Protein AF-A0A8J1UH17-F1 (afdb_monomer_lite)

Sequence (149 aa):
MGSSTNATVKVPVSTSPPDSEEQLGALGFNYWKLMGDNECMVKSNIINWISCSQAGGSIMEEDKDGPIRCKVIKVISTDFPECKDVTPTEVHWHEWCGPDLQIDGTDYLQFDANSVGCNPTCTWDPCGQGQETRYVKGVDFPHGNVYVR

Secondary structure (DSSP, 8-state):
--------BSS--BSS--SSTTS---B-HHHHHHH-SSEEEEEESSS-EEEEEESS--SSSTT--EEEEEEEEE---TT-GGGTT----EEEEETTTEEEEEETTEEEEE---BSSSS-SS--B-TTSS--TT-S--S-SS--EEEEE-

pLDDT: mean 81.64, std 15.71, range [31.17, 96.94]

Organism: Owenia fusiformis (NCBI:txid6347)

Structure (mmCIF, N/CA/C/O backbone):
data_AF-A0A8J1UH17-F1
#
_entry.id   AF-A0A8J1UH17-F1
#
loop_
_atom_site.group_PDB
_atom_site.id
_atom_site.type_symbol
_atom_site.label_atom_id
_atom_site.label_alt_id
_atom_site.label_comp_id
_atom_site.label_asym_id
_atom_site.label_entity_id
_atom_site.label_seq_id
_atom_site.pdbx_PDB_ins_code
_atom_site.Cartn_x
_atom_site.Cartn_y
_atom_site.Cartn_z
_atom_site.occupancy
_atom_site.B_iso_or_equiv
_atom_site.auth_seq_id
_atom_site.auth_comp_id
_atom_site.auth_asym_id
_atom_site.auth_atom_id
_atom_site.pdbx_PDB_model_num
ATOM 1 N N . MET A 1 1 ? 24.108 21.221 -23.537 1.00 33.41 1 MET A N 1
ATOM 2 C CA . MET A 1 1 ? 24.782 20.574 -22.392 1.00 33.41 1 MET A CA 1
ATOM 3 C C . MET A 1 1 ? 24.078 21.050 -21.131 1.00 33.41 1 MET A C 1
ATOM 5 O O . MET A 1 1 ? 24.434 22.090 -20.601 1.00 33.41 1 MET A O 1
ATOM 9 N N . GLY A 1 2 ? 22.994 20.375 -20.746 1.00 31.17 2 GLY A N 1
ATOM 10 C CA . GLY A 1 2 ? 22.272 20.641 -19.501 1.00 31.17 2 GLY A CA 1
ATOM 11 C C . GLY A 1 2 ? 22.624 19.529 -18.527 1.00 31.17 2 GLY A C 1
ATOM 12 O O . GLY A 1 2 ? 22.374 18.367 -18.828 1.00 31.17 2 GLY A O 1
ATOM 13 N N . SER A 1 3 ? 23.309 19.885 -17.447 1.00 32.50 3 SER A N 1
ATOM 14 C CA . SER A 1 3 ? 23.834 18.965 -16.440 1.00 32.50 3 SER A CA 1
ATOM 15 C C . SER A 1 3 ? 22.697 18.178 -15.787 1.00 32.50 3 SER A C 1
ATOM 17 O O . SER A 1 3 ? 21.894 18.749 -15.055 1.00 32.50 3 SER A O 1
ATOM 19 N N . SER A 1 4 ? 22.650 16.873 -16.046 1.00 37.12 4 SER A N 1
ATOM 20 C CA . SER A 1 4 ? 21.808 15.904 -15.350 1.00 37.12 4 SER A CA 1
ATOM 21 C C . SER A 1 4 ? 22.262 15.801 -13.894 1.00 37.12 4 SER A C 1
ATOM 23 O O . SER A 1 4 ? 23.289 15.186 -13.594 1.00 37.12 4 SER A O 1
ATOM 25 N N . THR A 1 5 ? 21.527 16.411 -12.971 1.00 34.09 5 THR A N 1
ATOM 26 C CA . THR A 1 5 ? 21.643 16.060 -11.556 1.00 34.09 5 THR A CA 1
ATOM 27 C C . THR A 1 5 ? 21.024 14.681 -11.379 1.00 34.09 5 THR A C 1
ATOM 29 O O . THR A 1 5 ? 19.805 14.541 -11.418 1.00 34.09 5 THR A O 1
ATOM 32 N N . ASN A 1 6 ? 21.876 13.661 -11.255 1.00 35.50 6 ASN A N 1
ATOM 33 C CA . ASN A 1 6 ? 21.474 12.302 -10.903 1.00 35.50 6 ASN A CA 1
ATOM 34 C C . ASN A 1 6 ? 20.630 12.345 -9.625 1.00 35.50 6 ASN A C 1
ATOM 36 O O . ASN A 1 6 ? 21.149 12.654 -8.552 1.00 35.50 6 ASN A O 1
ATOM 40 N N . ALA A 1 7 ? 19.338 12.053 -9.756 1.00 40.72 7 ALA A N 1
ATOM 41 C CA . ALA A 1 7 ? 18.466 11.810 -8.622 1.00 40.72 7 ALA A CA 1
ATOM 42 C C . ALA A 1 7 ? 18.974 10.570 -7.873 1.00 40.72 7 ALA A C 1
ATOM 44 O O . ALA A 1 7 ? 19.186 9.512 -8.470 1.00 40.72 7 ALA A O 1
ATOM 45 N N . THR A 1 8 ? 19.197 10.697 -6.567 1.00 43.25 8 THR A N 1
ATOM 46 C CA . THR A 1 8 ? 19.532 9.556 -5.714 1.00 43.25 8 THR A CA 1
ATOM 47 C C . THR A 1 8 ? 18.244 8.785 -5.440 1.00 43.25 8 THR A C 1
ATOM 49 O O . THR A 1 8 ? 17.525 9.066 -4.476 1.00 43.25 8 THR A O 1
ATOM 52 N N . VAL A 1 9 ? 17.933 7.830 -6.316 1.00 49.44 9 VAL A N 1
ATOM 53 C CA . VAL A 1 9 ? 16.892 6.827 -6.074 1.00 49.44 9 VAL A CA 1
ATOM 54 C C . VAL A 1 9 ? 17.329 6.020 -4.846 1.00 49.44 9 VAL A C 1
ATOM 56 O O . VAL A 1 9 ? 18.423 5.451 -4.839 1.00 49.44 9 VAL A O 1
ATOM 59 N N . LYS A 1 10 ? 16.535 6.025 -3.767 1.00 53.16 10 LYS A N 1
ATOM 60 C CA . LYS A 1 10 ? 16.902 5.343 -2.506 1.00 53.16 10 LYS A CA 1
ATOM 61 C C . LYS A 1 10 ? 16.781 3.820 -2.613 1.00 53.16 10 LYS A C 1
ATOM 63 O O . LYS A 1 10 ? 17.351 3.106 -1.791 1.00 53.16 10 LYS A O 1
ATOM 68 N N . VAL A 1 11 ? 16.084 3.337 -3.638 1.00 56.16 11 VAL A N 1
ATOM 69 C CA . VAL A 1 11 ? 15.916 1.921 -3.973 1.00 56.16 11 VAL A CA 1
ATOM 70 C C . VAL A 1 11 ? 16.209 1.710 -5.465 1.00 56.16 11 VAL A C 1
ATOM 72 O O . VAL A 1 11 ? 15.696 2.460 -6.285 1.00 56.16 11 VAL A O 1
ATOM 75 N N . PRO A 1 12 ? 17.039 0.738 -5.877 1.00 57.09 12 PRO A N 1
ATOM 76 C CA . PRO A 1 12 ? 17.272 0.488 -7.298 1.00 57.09 12 PRO A CA 1
ATOM 77 C C . PRO A 1 12 ? 15.959 0.167 -8.028 1.00 57.09 12 PRO A C 1
ATOM 79 O O . PRO A 1 12 ? 15.173 -0.646 -7.543 1.00 57.09 12 PRO A O 1
ATOM 82 N N . VAL A 1 13 ? 15.735 0.764 -9.204 1.00 62.34 13 VAL A N 1
ATOM 83 C CA . VAL A 1 13 ? 14.658 0.322 -10.104 1.00 62.34 13 VAL A CA 1
ATOM 84 C C . VAL A 1 13 ? 15.002 -1.090 -10.563 1.00 62.34 13 VAL A C 1
ATOM 86 O O . VAL A 1 13 ? 16.012 -1.296 -11.243 1.00 62.34 13 VAL A O 1
ATOM 89 N N . SER A 1 14 ? 14.191 -2.068 -10.165 1.00 64.50 14 SER A N 1
ATOM 90 C CA . SER A 1 14 ? 14.405 -3.454 -10.562 1.00 64.50 14 SER A CA 1
ATOM 91 C C . SER A 1 14 ? 13.760 -3.726 -11.918 1.00 64.50 14 SER A C 1
ATOM 93 O O . SER A 1 14 ? 12.691 -3.207 -12.241 1.00 64.50 14 SER A O 1
ATOM 95 N N . THR A 1 15 ? 14.407 -4.571 -12.715 1.00 70.12 15 THR A N 1
ATOM 96 C CA . THR A 1 15 ? 13.815 -5.160 -13.932 1.00 70.12 15 THR A CA 1
ATOM 97 C C . THR A 1 15 ? 13.289 -6.575 -13.692 1.00 70.12 15 THR A C 1
ATOM 99 O O . THR A 1 15 ? 12.627 -7.135 -14.561 1.00 70.12 15 THR A O 1
ATOM 102 N N . SER A 1 16 ? 13.527 -7.119 -12.495 1.00 73.81 16 SER A N 1
ATOM 103 C CA . SER A 1 16 ? 13.017 -8.412 -12.039 1.00 73.81 16 SER A CA 1
ATOM 104 C C . SER A 1 16 ? 12.121 -8.231 -10.806 1.00 73.81 16 SER A C 1
ATOM 106 O O . SER A 1 16 ? 12.418 -7.372 -9.969 1.00 73.81 16 SER A O 1
ATOM 108 N N . PRO A 1 17 ? 11.036 -9.010 -10.655 1.00 73.81 17 PRO A N 1
ATOM 109 C CA . PRO A 1 17 ? 10.276 -9.037 -9.409 1.00 73.81 17 PRO A CA 1
ATOM 110 C C . PRO A 1 17 ? 11.193 -9.348 -8.211 1.00 73.81 17 PRO A C 1
ATOM 112 O O . PRO A 1 17 ? 12.160 -10.091 -8.388 1.00 73.81 17 PRO A O 1
ATOM 115 N N . PRO A 1 18 ? 10.916 -8.814 -7.010 1.00 80.19 18 PRO A N 1
ATOM 116 C CA . PRO A 1 18 ? 11.601 -9.246 -5.795 1.00 80.19 18 PRO A CA 1
ATOM 117 C C . PRO A 1 18 ? 11.407 -10.751 -5.560 1.00 80.19 18 PRO A C 1
ATOM 119 O O . PRO A 1 18 ? 10.300 -11.266 -5.728 1.00 80.19 18 PRO A O 1
ATOM 122 N N . ASP A 1 19 ? 12.461 -11.448 -5.133 1.00 83.62 19 ASP A N 1
ATOM 123 C CA . ASP A 1 19 ? 12.418 -12.891 -4.854 1.00 83.62 19 ASP A CA 1
ATOM 124 C C . ASP A 1 19 ? 11.815 -13.195 -3.466 1.00 83.62 19 ASP A C 1
ATOM 126 O O . ASP A 1 19 ? 11.475 -14.340 -3.157 1.00 83.62 19 ASP A O 1
ATOM 130 N N . SER A 1 20 ? 11.681 -12.174 -2.610 1.00 84.75 20 SER A N 1
ATOM 131 C CA . SER A 1 20 ? 11.066 -12.260 -1.282 1.00 84.75 20 SER A CA 1
ATOM 132 C C . SER A 1 20 ? 10.427 -10.933 -0.852 1.00 84.75 20 SER A C 1
ATOM 134 O O . SER A 1 20 ? 10.730 -9.874 -1.396 1.00 84.75 20 SER A O 1
ATOM 136 N N . GLU A 1 21 ? 9.560 -10.980 0.166 1.00 83.25 21 GLU A N 1
ATOM 137 C CA . GLU A 1 21 ? 8.903 -9.787 0.730 1.00 83.25 21 GLU A CA 1
ATOM 138 C C . GLU A 1 21 ? 9.876 -8.818 1.421 1.00 83.25 21 GLU A C 1
ATOM 140 O O . GLU A 1 21 ? 9.564 -7.637 1.568 1.00 83.25 21 GLU A O 1
ATOM 145 N N . GLU A 1 22 ? 11.044 -9.311 1.838 1.00 82.69 22 GLU A N 1
ATOM 146 C CA . GLU A 1 22 ? 12.060 -8.525 2.542 1.00 82.69 22 GLU A CA 1
ATOM 147 C C . GLU A 1 22 ? 13.055 -7.851 1.589 1.00 82.69 22 GLU A C 1
ATOM 149 O O . GLU A 1 22 ? 13.816 -6.965 1.986 1.00 82.69 22 GLU A O 1
ATOM 154 N N . GLN A 1 23 ? 13.066 -8.261 0.320 1.00 81.50 23 GLN A N 1
ATOM 155 C CA . GLN A 1 23 ? 13.922 -7.657 -0.683 1.00 81.50 23 GLN A CA 1
ATOM 156 C C . GLN A 1 23 ? 13.377 -6.278 -1.063 1.00 81.50 23 GLN A C 1
ATOM 158 O O . GLN A 1 23 ? 12.305 -6.145 -1.648 1.00 81.50 23 GLN A O 1
ATOM 163 N N . LEU A 1 24 ? 14.156 -5.244 -0.745 1.00 77.75 24 LEU A N 1
ATOM 164 C CA . LEU A 1 24 ? 13.815 -3.868 -1.082 1.00 77.75 24 LEU A CA 1
ATOM 165 C C . LEU A 1 24 ? 13.860 -3.628 -2.593 1.00 77.75 24 LEU A C 1
ATOM 167 O O . LEU A 1 24 ? 14.719 -4.153 -3.306 1.00 77.75 24 LEU A O 1
ATOM 171 N N . GLY A 1 25 ? 12.980 -2.737 -3.039 1.00 74.88 25 GLY A N 1
ATOM 172 C CA . GLY A 1 25 ? 12.837 -2.347 -4.433 1.00 74.88 25 GLY A CA 1
ATOM 173 C C . GLY A 1 25 ? 11.545 -2.874 -5.042 1.00 74.88 25 GLY A C 1
ATOM 174 O O . GLY A 1 25 ? 10.910 -3.799 -4.542 1.00 74.88 25 GLY A O 1
ATOM 175 N N . ALA A 1 26 ? 11.155 -2.248 -6.141 1.00 75.19 26 ALA A N 1
ATOM 176 C CA . ALA A 1 26 ? 10.015 -2.657 -6.936 1.00 75.19 26 ALA A CA 1
ATOM 177 C C . ALA A 1 26 ? 10.424 -2.721 -8.405 1.00 75.19 26 ALA A C 1
ATOM 179 O O . ALA A 1 26 ? 11.416 -2.117 -8.831 1.00 75.19 26 ALA A O 1
ATOM 180 N N . LEU A 1 27 ? 9.633 -3.454 -9.183 1.00 79.81 27 LEU A N 1
ATOM 181 C CA . LEU A 1 27 ? 9.647 -3.291 -10.627 1.00 79.81 27 LEU A CA 1
ATOM 182 C C . LEU A 1 27 ? 9.279 -1.849 -10.977 1.00 79.81 27 LEU A C 1
ATOM 184 O O . LEU A 1 27 ? 8.449 -1.251 -10.291 1.00 79.81 27 LEU A O 1
ATOM 188 N N . GLY A 1 28 ? 9.864 -1.309 -12.047 1.00 78.69 28 GLY A N 1
ATOM 189 C CA . GLY A 1 28 ? 9.435 -0.014 -12.584 1.00 78.69 28 GLY A CA 1
ATOM 190 C C . GLY A 1 28 ? 7.920 0.017 -12.822 1.00 78.69 28 GLY A C 1
ATOM 191 O O . GLY A 1 28 ? 7.340 -0.989 -13.242 1.00 78.69 28 GLY A O 1
ATOM 192 N N . PHE A 1 29 ? 7.277 1.149 -12.531 1.00 79.38 29 PHE A N 1
ATOM 193 C CA . PHE A 1 29 ? 5.818 1.298 -12.592 1.00 79.38 29 PHE A CA 1
ATOM 194 C C . PHE A 1 29 ? 5.243 0.961 -13.975 1.00 79.38 29 PHE A C 1
ATOM 196 O O . PHE A 1 29 ? 4.222 0.283 -14.075 1.00 79.38 29 PHE A O 1
ATOM 203 N N . ASN A 1 30 ? 5.979 1.273 -15.041 1.00 79.50 30 ASN A N 1
ATOM 204 C CA . ASN A 1 30 ? 5.693 0.863 -16.414 1.00 79.50 30 ASN A CA 1
ATOM 205 C C . ASN A 1 30 ? 5.462 -0.656 -16.607 1.00 79.50 30 ASN A C 1
ATOM 207 O O . ASN A 1 30 ? 4.804 -1.057 -17.568 1.00 79.50 30 ASN A O 1
ATOM 211 N N . TYR A 1 31 ? 5.988 -1.514 -15.724 1.00 82.75 31 TYR A N 1
ATOM 212 C CA . TYR A 1 31 ? 5.749 -2.962 -15.753 1.00 82.75 31 TYR A CA 1
ATOM 213 C C . TYR A 1 31 ? 4.490 -3.387 -14.993 1.00 82.75 31 TYR A C 1
ATOM 215 O O . TYR A 1 31 ? 3.971 -4.471 -15.250 1.00 82.75 31 TYR A O 1
ATOM 223 N N . TRP A 1 32 ? 3.973 -2.573 -14.072 1.00 85.12 32 TRP A N 1
ATOM 224 C CA . TRP A 1 32 ? 2.848 -2.954 -13.213 1.00 85.12 32 TRP A CA 1
ATOM 225 C C . TRP A 1 32 ? 1.574 -3.161 -14.032 1.00 85.12 32 TRP A C 1
ATOM 227 O O . TRP A 1 32 ? 0.882 -4.158 -13.836 1.00 85.12 32 TRP A O 1
ATOM 237 N N . LYS A 1 33 ? 1.336 -2.301 -15.032 1.00 83.00 33 LYS A N 1
ATOM 238 C CA . LYS A 1 33 ? 0.247 -2.449 -16.014 1.00 83.00 33 LYS A CA 1
ATOM 239 C C . LYS A 1 33 ? 0.308 -3.758 -16.812 1.00 83.00 33 LYS A C 1
ATOM 241 O O . LYS A 1 33 ? -0.710 -4.218 -17.307 1.00 83.00 33 LYS A O 1
ATOM 246 N N . LEU A 1 34 ? 1.494 -4.343 -16.986 1.00 82.69 34 LEU A N 1
ATOM 247 C CA . LEU A 1 34 ? 1.659 -5.595 -17.735 1.00 82.69 34 LEU A CA 1
ATOM 248 C C . LEU A 1 34 ? 1.376 -6.835 -16.879 1.00 82.69 34 LEU A C 1
ATOM 250 O O . LEU A 1 34 ? 1.207 -7.920 -17.429 1.00 82.69 34 LEU A O 1
ATOM 254 N N . MET A 1 35 ? 1.380 -6.688 -15.552 1.00 78.69 35 MET A N 1
ATOM 255 C CA . MET A 1 35 ? 1.263 -7.799 -14.605 1.00 78.69 35 MET A CA 1
ATOM 256 C C . MET A 1 35 ? -0.121 -7.920 -13.971 1.00 78.69 35 MET A C 1
ATOM 258 O O . MET A 1 35 ? -0.442 -8.991 -13.463 1.00 78.69 35 MET A O 1
ATOM 262 N N . GLY A 1 36 ? -0.912 -6.848 -13.966 1.00 71.38 36 GLY A N 1
ATOM 263 C CA . GLY A 1 36 ? -2.233 -6.846 -13.354 1.00 71.38 36 GLY A CA 1
ATOM 264 C C . GLY A 1 36 ? -3.250 -6.076 -14.176 1.00 71.38 36 GLY A C 1
ATOM 265 O O . GLY A 1 36 ? -2.917 -5.076 -14.814 1.00 71.38 36 GLY A O 1
ATOM 266 N N . ASP A 1 37 ? -4.491 -6.545 -14.132 1.00 70.50 37 ASP A N 1
ATOM 267 C CA . ASP A 1 37 ? -5.565 -5.992 -14.938 1.00 70.50 37 ASP A CA 1
ATOM 268 C C . ASP A 1 37 ? -6.284 -4.851 -14.214 1.00 70.50 37 ASP A C 1
ATOM 270 O O . ASP A 1 37 ? -6.604 -3.871 -14.880 1.00 70.50 37 ASP A O 1
ATOM 274 N N . ASN A 1 38 ? -6.542 -4.932 -12.892 1.00 83.00 38 ASN A N 1
ATOM 275 C CA . ASN A 1 38 ? -7.332 -3.911 -12.168 1.00 83.00 38 ASN A CA 1
ATOM 276 C C . ASN A 1 38 ? -7.247 -3.923 -10.625 1.00 83.00 38 ASN A C 1
ATOM 278 O O . ASN A 1 38 ? -7.869 -3.061 -9.994 1.00 83.00 38 ASN A O 1
ATOM 282 N N . GLU A 1 39 ? -6.567 -4.882 -9.995 1.00 90.25 39 GLU A N 1
ATOM 283 C CA . GLU A 1 39 ? -6.601 -5.083 -8.542 1.00 90.25 39 GLU A CA 1
ATOM 284 C C . GLU A 1 39 ? -5.198 -5.043 -7.930 1.00 90.25 39 GLU A C 1
ATOM 286 O O . GLU A 1 39 ? -4.239 -5.592 -8.469 1.00 90.25 39 GLU A O 1
ATOM 291 N N . CYS A 1 40 ? -5.062 -4.430 -6.756 1.00 91.94 40 CYS A N 1
ATOM 292 C CA . CYS A 1 40 ? -3.871 -4.605 -5.935 1.00 91.94 40 CYS A CA 1
ATOM 293 C C . CYS A 1 40 ? -4.201 -4.988 -4.501 1.00 91.94 40 CYS A C 1
ATOM 295 O O . CYS A 1 40 ? -5.306 -4.785 -3.992 1.00 91.94 40 CYS A O 1
ATOM 297 N N . MET A 1 41 ? -3.196 -5.536 -3.833 1.00 94.00 41 MET A N 1
ATOM 298 C CA . MET A 1 41 ? -3.171 -5.697 -2.395 1.00 94.00 41 MET A CA 1
ATOM 299 C C . MET A 1 41 ? -1.903 -5.057 -1.851 1.00 94.00 41 MET A C 1
ATOM 301 O O . MET A 1 41 ? -0.802 -5.370 -2.299 1.00 94.00 41 MET A O 1
ATOM 305 N N . VAL A 1 42 ? -2.063 -4.206 -0.846 1.00 92.94 42 VAL A N 1
ATOM 306 C CA . VAL A 1 42 ? -0.951 -3.718 -0.040 1.00 92.94 42 VAL A CA 1
ATOM 307 C C . VAL A 1 42 ? -0.884 -4.563 1.219 1.00 92.94 42 VAL A C 1
ATOM 309 O O . VAL A 1 42 ? -1.853 -4.661 1.978 1.00 92.94 42 VAL A O 1
ATOM 312 N N . LYS A 1 43 ? 0.278 -5.164 1.442 1.00 93.50 43 LYS A N 1
ATOM 313 C CA . LYS A 1 43 ? 0.624 -5.887 2.660 1.00 93.50 43 LYS A CA 1
ATOM 314 C C . LYS A 1 43 ? 1.699 -5.096 3.390 1.00 93.50 43 LYS A C 1
ATOM 316 O O . LYS A 1 43 ? 2.642 -4.638 2.763 1.00 93.50 43 LYS A O 1
ATOM 321 N N . SER A 1 44 ? 1.587 -4.947 4.702 1.00 91.25 44 SER A N 1
ATOM 322 C CA . SER A 1 44 ? 2.626 -4.313 5.519 1.00 91.25 44 SER A CA 1
ATOM 323 C C . SER A 1 44 ? 2.618 -4.876 6.935 1.00 91.25 44 SER A C 1
ATOM 325 O O . SER A 1 44 ? 1.602 -5.390 7.405 1.00 91.25 44 SER A O 1
ATOM 327 N N . ASN A 1 45 ? 3.751 -4.806 7.624 1.00 91.69 45 ASN A N 1
ATOM 328 C CA . ASN A 1 45 ? 3.846 -5.126 9.047 1.00 91.69 45 ASN A CA 1
ATOM 329 C C . ASN A 1 45 ? 3.663 -3.899 9.963 1.00 91.69 45 ASN A C 1
ATOM 331 O O . ASN A 1 45 ? 3.639 -4.074 11.177 1.00 91.69 45 ASN A O 1
ATOM 335 N N . ILE A 1 46 ? 3.478 -2.694 9.407 1.00 90.31 46 ILE A N 1
ATOM 336 C CA . ILE A 1 46 ? 3.310 -1.445 10.175 1.00 90.31 46 ILE A CA 1
ATOM 337 C C . ILE A 1 46 ? 1.983 -0.710 9.928 1.00 90.31 46 ILE A C 1
ATOM 339 O O . ILE A 1 46 ? 1.620 0.161 10.723 1.00 90.31 46 ILE A O 1
ATOM 343 N N . ILE A 1 47 ? 1.241 -1.079 8.876 1.00 91.12 47 ILE A N 1
ATOM 344 C CA . ILE A 1 47 ? -0.100 -0.557 8.566 1.00 91.12 47 ILE A CA 1
ATOM 345 C C . ILE A 1 47 ? -1.071 -1.665 8.145 1.00 91.12 47 ILE A C 1
ATOM 347 O O . ILE A 1 47 ? -0.657 -2.766 7.772 1.00 91.12 47 ILE A O 1
ATOM 351 N N . ASN A 1 48 ? -2.372 -1.366 8.191 1.00 94.56 48 ASN A N 1
ATOM 352 C CA . ASN A 1 48 ? -3.433 -2.279 7.764 1.00 94.56 48 ASN A CA 1
ATOM 353 C C . ASN A 1 48 ? -3.220 -2.774 6.331 1.00 94.56 48 ASN A C 1
ATOM 355 O O . ASN A 1 48 ? -2.829 -2.020 5.439 1.00 94.56 48 ASN A O 1
ATOM 359 N N . TRP A 1 49 ? -3.535 -4.046 6.104 1.00 95.75 49 TRP A N 1
ATOM 360 C CA . TRP A 1 49 ? -3.542 -4.589 4.754 1.00 95.75 49 TRP A CA 1
ATOM 361 C C . TRP A 1 49 ? -4.809 -4.135 4.055 1.00 95.75 49 TRP A C 1
ATOM 363 O O . TRP A 1 49 ? -5.909 -4.267 4.607 1.00 95.75 49 TRP A O 1
ATOM 373 N N . ILE A 1 50 ? -4.658 -3.677 2.820 1.00 96.00 50 ILE A N 1
ATOM 374 C CA . ILE A 1 50 ? -5.767 -3.220 1.992 1.00 96.00 50 ILE A CA 1
ATOM 375 C C . ILE A 1 50 ? -5.770 -3.960 0.663 1.00 96.00 50 ILE A C 1
ATOM 377 O O . ILE A 1 50 ? -4.723 -4.317 0.130 1.00 96.00 50 ILE A O 1
ATOM 381 N N . SER A 1 51 ? -6.962 -4.197 0.132 1.00 95.81 51 SER A N 1
ATOM 382 C CA . SER A 1 51 ? -7.161 -4.646 -1.243 1.00 95.81 51 SER A CA 1
ATOM 383 C C . SER A 1 51 ? -7.937 -3.570 -1.977 1.00 95.81 51 SER A C 1
ATOM 385 O O . SER A 1 51 ? -8.980 -3.143 -1.482 1.00 95.81 51 SER A O 1
ATOM 387 N N . CYS A 1 52 ? -7.416 -3.135 -3.119 1.00 95.56 52 CYS A N 1
ATOM 388 C CA . CYS A 1 52 ? -7.953 -2.041 -3.906 1.00 95.56 52 CYS A CA 1
ATOM 389 C C . CYS A 1 52 ? -8.254 -2.478 -5.338 1.00 95.56 52 CYS A C 1
ATOM 391 O O . CYS A 1 52 ? -7.564 -3.323 -5.900 1.00 95.56 52 CYS A O 1
ATOM 393 N N . SER A 1 53 ? -9.274 -1.868 -5.929 1.00 94.81 53 SER A N 1
ATOM 394 C CA . SER A 1 53 ? -9.644 -2.014 -7.336 1.00 94.81 53 SER A CA 1
ATOM 395 C C . SER A 1 53 ? -9.814 -0.644 -7.982 1.00 94.81 53 SER A C 1
ATOM 397 O O . SER A 1 53 ? -10.269 0.293 -7.316 1.00 94.81 53 SER A O 1
ATOM 399 N N . GLN A 1 54 ? -9.522 -0.538 -9.275 1.00 92.81 54 GLN A N 1
ATOM 400 C CA . GLN A 1 54 ? -9.732 0.694 -10.039 1.00 92.81 54 GLN A CA 1
ATOM 401 C C . GLN A 1 54 ? 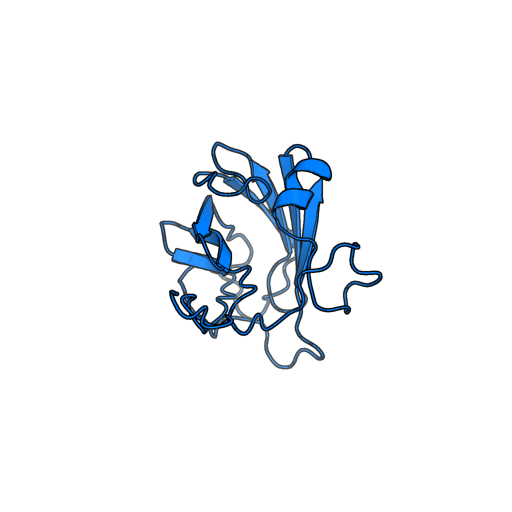-11.209 1.134 -10.027 1.00 92.81 54 GLN A C 1
ATOM 403 O O . GLN A 1 54 ? -12.124 0.316 -10.155 1.00 92.81 54 GLN A O 1
ATOM 408 N N . ALA A 1 55 ? -11.453 2.440 -9.896 1.00 92.69 55 ALA A N 1
ATOM 409 C CA . ALA A 1 55 ? -12.787 3.043 -10.017 1.00 92.69 55 ALA A CA 1
ATOM 410 C C . ALA A 1 55 ? -12.786 4.352 -10.830 1.00 92.69 55 ALA A C 1
ATOM 412 O O . ALA A 1 55 ? -13.777 5.079 -10.830 1.00 92.69 55 ALA A O 1
ATOM 413 N N . GLY A 1 56 ? -11.685 4.633 -11.527 1.00 92.56 56 GLY A N 1
ATOM 414 C CA . GLY A 1 56 ? -11.434 5.842 -12.310 1.00 92.56 56 GLY A CA 1
ATOM 415 C C . GLY A 1 56 ? -9.935 6.127 -12.374 1.00 92.56 56 GLY A C 1
ATOM 416 O O . GLY A 1 56 ? -9.405 6.310 -13.466 1.00 92.56 56 GLY A O 1
ATOM 417 N N . GLY A 1 57 ? -9.263 6.032 -11.224 1.00 93.88 57 GLY A N 1
ATOM 418 C CA . GLY A 1 57 ? -7.805 6.027 -11.110 1.00 93.88 57 GLY A CA 1
ATOM 419 C C . GLY A 1 57 ? -7.200 4.619 -11.151 1.00 93.88 57 GLY A C 1
ATOM 420 O O . GLY A 1 57 ? -7.919 3.613 -11.074 1.00 93.88 57 GLY A O 1
ATOM 421 N N . SER A 1 58 ? -5.873 4.546 -11.274 1.00 91.12 58 SER A N 1
ATOM 422 C CA . SER A 1 58 ? -5.094 3.303 -11.257 1.00 91.12 58 SER A CA 1
ATOM 423 C C . SER A 1 58 ? -3.731 3.458 -10.589 1.00 91.12 58 SER A C 1
ATOM 425 O O . SER A 1 58 ? -2.990 4.382 -10.884 1.00 91.12 58 SER A O 1
ATOM 427 N N . ILE A 1 59 ? -3.371 2.479 -9.757 1.00 88.88 59 ILE A N 1
ATOM 428 C CA . ILE A 1 59 ? -2.043 2.352 -9.128 1.00 88.88 59 ILE A CA 1
ATOM 429 C C . ILE A 1 59 ? -1.029 1.696 -10.083 1.00 88.88 59 ILE A C 1
ATOM 431 O O . ILE A 1 59 ? 0.173 1.728 -9.844 1.00 88.88 59 ILE A O 1
ATOM 435 N N . MET A 1 60 ? -1.496 1.080 -11.171 1.00 87.38 60 MET A N 1
ATOM 436 C CA . MET A 1 60 ? -0.652 0.359 -12.132 1.00 87.38 60 MET A CA 1
ATOM 437 C C . MET A 1 60 ? -0.361 1.166 -13.394 1.00 87.38 60 MET A C 1
ATOM 439 O O . MET A 1 60 ? 0.530 0.797 -14.155 1.00 87.38 60 MET A O 1
ATOM 443 N N . GLU A 1 61 ? -1.145 2.211 -13.660 1.00 88.25 61 GLU A N 1
ATOM 444 C CA . GLU A 1 61 ? -1.000 3.052 -14.844 1.00 88.25 61 GLU A CA 1
ATOM 445 C C . GLU A 1 61 ? -0.513 4.433 -14.420 1.00 88.25 61 GLU A C 1
ATOM 447 O O . GLU A 1 61 ? -1.265 5.167 -13.784 1.00 88.25 61 GLU A O 1
ATOM 452 N N . GLU A 1 62 ? 0.727 4.762 -14.791 1.00 85.94 62 GLU A N 1
ATOM 453 C CA . GLU A 1 62 ? 1.303 6.098 -14.607 1.00 85.94 62 GLU A CA 1
ATOM 454 C C . GLU A 1 62 ? 0.356 7.183 -15.156 1.00 85.94 62 GLU A C 1
ATOM 456 O O . GLU A 1 62 ? -0.314 6.978 -16.174 1.00 85.94 62 GLU A O 1
ATOM 461 N N . ASP A 1 63 ? 0.288 8.317 -14.455 1.00 86.56 63 ASP A N 1
ATOM 462 C CA . ASP A 1 63 ? -0.559 9.482 -14.758 1.00 86.56 63 ASP A CA 1
ATOM 463 C C . ASP A 1 63 ? -2.080 9.217 -14.778 1.00 86.56 63 ASP A C 1
ATOM 465 O O . ASP A 1 63 ? -2.858 10.029 -15.291 1.00 86.56 63 ASP A O 1
ATOM 469 N N . LYS A 1 64 ? -2.545 8.090 -14.219 1.00 91.69 64 LYS A N 1
ATOM 470 C CA . LYS A 1 64 ? -3.978 7.769 -14.110 1.00 91.69 64 LYS A CA 1
ATOM 471 C C . LYS A 1 64 ? -4.511 8.045 -12.707 1.00 91.69 64 LYS A C 1
ATOM 473 O O . LYS A 1 64 ? -4.895 7.132 -11.972 1.00 91.69 64 LYS A O 1
ATOM 478 N N . ASP A 1 65 ? -4.567 9.326 -12.374 1.00 94.25 65 ASP A N 1
ATOM 479 C CA . ASP A 1 65 ? -5.154 9.826 -11.132 1.00 94.25 65 ASP A CA 1
ATOM 480 C C . ASP A 1 65 ? -6.648 9.520 -11.022 1.00 94.25 65 ASP A C 1
ATOM 482 O O . ASP A 1 65 ? -7.377 9.420 -12.017 1.00 94.25 65 ASP A O 1
ATOM 486 N N . GLY A 1 66 ? -7.125 9.447 -9.783 1.00 96.00 66 GLY A N 1
ATOM 487 C CA . GLY A 1 66 ? -8.545 9.506 -9.475 1.00 96.00 66 GLY A CA 1
ATOM 488 C C . GLY A 1 66 ? -9.025 8.380 -8.567 1.00 96.00 66 GLY A C 1
ATOM 489 O O . GLY A 1 66 ? -8.247 7.780 -7.826 1.00 96.00 66 GLY A O 1
ATOM 490 N N . PRO A 1 67 ? -10.334 8.084 -8.585 1.00 96.88 67 PRO A N 1
ATOM 491 C CA . PRO A 1 67 ? -10.939 7.261 -7.553 1.00 96.88 67 PRO A CA 1
ATOM 492 C C . PRO A 1 67 ? -10.547 5.786 -7.665 1.00 96.88 67 PRO A C 1
ATOM 494 O O . PRO A 1 67 ? -10.526 5.195 -8.751 1.00 96.88 67 PRO A O 1
ATOM 497 N N . ILE A 1 68 ? -10.341 5.168 -6.507 1.00 96.44 68 ILE A N 1
ATOM 498 C CA . ILE A 1 68 ? -10.158 3.730 -6.310 1.00 96.44 68 ILE A CA 1
ATOM 499 C C . ILE A 1 68 ? -11.145 3.235 -5.249 1.00 96.44 68 ILE A C 1
ATOM 501 O O . ILE A 1 68 ? -11.754 4.006 -4.511 1.00 96.44 68 ILE A O 1
ATOM 505 N N . ARG A 1 69 ? -11.345 1.921 -5.180 1.00 96.69 69 ARG A N 1
ATOM 506 C CA . ARG A 1 69 ? -12.165 1.290 -4.139 1.00 96.69 69 ARG A CA 1
ATOM 507 C C . ARG A 1 69 ? -11.309 0.335 -3.354 1.00 96.69 69 ARG A C 1
ATOM 509 O O . ARG A 1 69 ? -10.836 -0.641 -3.928 1.00 96.69 69 ARG A O 1
ATOM 516 N N . CYS A 1 70 ? -11.168 0.587 -2.064 1.00 96.81 70 CYS A N 1
ATOM 517 C CA . CYS A 1 70 ? -10.360 -0.230 -1.182 1.00 96.81 70 CYS A CA 1
ATOM 518 C C . CYS A 1 70 ? -11.199 -0.845 -0.059 1.00 96.81 70 CYS A C 1
ATOM 520 O O . CYS A 1 70 ? -12.281 -0.371 0.281 1.00 96.81 70 CYS A O 1
ATOM 522 N N . LYS A 1 71 ? -10.690 -1.935 0.513 1.00 96.81 71 LYS A N 1
ATOM 523 C CA . LYS A 1 71 ? -11.203 -2.558 1.737 1.00 96.81 71 LYS A CA 1
ATOM 524 C C . LYS A 1 71 ? -10.037 -2.976 2.621 1.00 96.81 71 LYS A C 1
ATOM 526 O O . LYS A 1 71 ? -9.041 -3.492 2.108 1.00 96.81 71 LYS A O 1
ATOM 531 N N . VAL A 1 72 ? -10.180 -2.821 3.935 1.00 96.94 72 VAL A N 1
ATOM 532 C CA . VAL A 1 72 ? -9.258 -3.444 4.890 1.00 96.94 72 VAL A CA 1
ATOM 533 C C . VAL A 1 72 ? -9.484 -4.952 4.862 1.00 96.94 72 VAL A C 1
ATOM 535 O O . VAL A 1 72 ? -10.607 -5.432 5.010 1.00 96.94 72 VAL A O 1
ATOM 538 N N . ILE A 1 73 ? -8.412 -5.711 4.653 1.00 96.88 73 ILE A N 1
ATOM 539 C CA . ILE A 1 73 ? -8.442 -7.183 4.655 1.00 96.88 73 ILE A CA 1
ATOM 540 C C . ILE A 1 73 ? -7.745 -7.776 5.882 1.00 96.88 73 ILE A C 1
ATOM 542 O O . ILE A 1 73 ? -7.962 -8.943 6.205 1.00 96.88 73 ILE A O 1
ATOM 546 N N . LYS A 1 74 ? -6.920 -6.983 6.578 1.00 96.81 74 LYS A N 1
ATOM 547 C CA . LYS A 1 74 ? -6.312 -7.347 7.860 1.00 96.81 74 LYS A CA 1
ATOM 548 C C . LYS A 1 74 ? -5.928 -6.097 8.647 1.00 96.81 74 LYS A C 1
ATOM 550 O O . LYS A 1 74 ? -5.231 -5.230 8.125 1.00 96.81 74 LYS A O 1
ATOM 555 N N . VAL A 1 75 ? -6.330 -6.048 9.915 1.00 95.06 75 VAL A N 1
ATOM 556 C CA . VAL A 1 75 ? -5.944 -4.978 10.842 1.00 95.06 75 VAL A CA 1
ATOM 557 C C . VAL A 1 75 ? -4.566 -5.286 11.427 1.00 95.06 75 VAL A C 1
ATOM 559 O O . VAL A 1 75 ? -4.354 -6.363 11.985 1.00 95.06 75 VAL A O 1
ATOM 562 N N . ILE A 1 76 ? -3.639 -4.344 11.277 1.00 94.62 76 ILE A N 1
ATOM 563 C CA . ILE A 1 76 ? -2.271 -4.384 11.819 1.00 94.62 76 ILE A CA 1
ATOM 564 C C . ILE A 1 76 ? -2.080 -3.253 12.828 1.00 94.62 76 ILE A C 1
ATOM 566 O O . ILE A 1 76 ? -1.478 -3.457 13.876 1.00 94.62 76 ILE A O 1
ATOM 570 N N . SER A 1 77 ? -2.649 -2.083 12.537 1.00 91.06 77 SER A N 1
ATOM 571 C CA . SER A 1 77 ? -2.551 -0.855 13.327 1.00 91.06 77 SER A CA 1
ATOM 572 C C . SER A 1 77 ? -3.429 -0.890 14.584 1.00 91.06 77 SER A C 1
ATOM 574 O O . SER A 1 77 ? -4.286 -0.034 14.775 1.00 91.06 77 SER A O 1
ATOM 576 N N . THR A 1 78 ? -3.241 -1.891 15.449 1.00 90.56 78 THR A N 1
ATOM 577 C CA . THR A 1 78 ? -4.063 -2.096 16.657 1.00 90.56 78 THR A CA 1
ATOM 578 C C . THR A 1 78 ? -3.953 -0.967 17.678 1.00 90.56 78 THR A C 1
ATOM 580 O O . THR A 1 78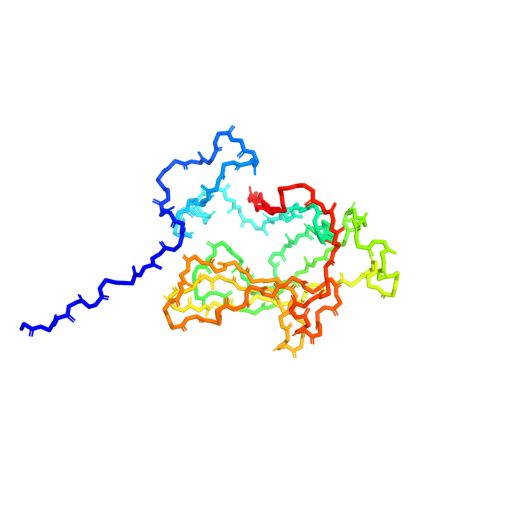 ? -4.868 -0.791 18.478 1.00 90.56 78 THR A O 1
ATOM 583 N N . ASP A 1 79 ? -2.872 -0.189 17.620 1.00 91.12 79 ASP A N 1
ATOM 584 C CA . ASP A 1 79 ? -2.657 0.995 18.459 1.00 91.12 79 ASP A CA 1
ATOM 585 C C . ASP A 1 79 ? -3.554 2.184 18.053 1.00 91.12 79 ASP A C 1
ATOM 587 O O . ASP A 1 79 ? -3.682 3.139 18.815 1.00 91.12 79 ASP A O 1
ATOM 591 N N . PHE A 1 80 ? -4.202 2.109 16.880 1.00 91.00 80 PHE A N 1
ATOM 592 C CA . PHE A 1 80 ? -5.085 3.135 16.304 1.00 91.00 80 PHE A CA 1
ATOM 593 C C . PHE A 1 80 ? -6.456 2.524 15.935 1.00 91.00 80 PHE A C 1
ATOM 595 O O . PHE A 1 80 ? -6.797 2.392 14.753 1.00 91.00 80 PHE A O 1
ATOM 602 N N . PRO A 1 81 ? -7.250 2.063 16.922 1.00 90.94 81 PRO A N 1
ATOM 603 C CA . PRO A 1 81 ? -8.482 1.302 16.687 1.00 90.94 81 PRO A CA 1
ATOM 604 C C . PRO A 1 81 ? -9.558 2.069 15.907 1.00 90.94 81 PRO A C 1
ATOM 606 O O . PRO A 1 81 ? -10.389 1.451 15.239 1.00 90.94 81 PRO A O 1
ATOM 609 N N . GLU A 1 82 ? -9.548 3.398 15.966 1.00 92.94 82 GLU A N 1
ATOM 610 C CA . GLU A 1 82 ? -10.425 4.282 15.200 1.00 92.94 82 GLU A CA 1
ATOM 611 C C . GLU A 1 82 ? -10.181 4.209 13.683 1.00 92.94 82 GLU A C 1
ATOM 613 O O . GLU A 1 82 ? -11.055 4.585 12.906 1.00 92.94 82 GLU A O 1
ATOM 618 N N . CYS A 1 83 ? -9.048 3.643 13.258 1.00 91.25 83 CYS A N 1
ATOM 619 C CA . CYS A 1 83 ? -8.631 3.566 11.857 1.00 91.25 83 CYS A CA 1
ATOM 620 C C . CYS A 1 83 ? -8.757 2.159 11.259 1.00 91.25 83 CYS A C 1
ATOM 622 O O . CYS A 1 83 ? -8.332 1.899 10.137 1.00 91.25 83 CYS A O 1
ATOM 624 N N . LYS A 1 84 ? -9.354 1.218 12.000 1.00 93.81 84 LYS A N 1
ATOM 625 C CA . LYS A 1 84 ? -9.441 -0.200 11.611 1.00 93.81 84 LYS A CA 1
ATOM 626 C C . LYS A 1 84 ? -10.213 -0.461 10.308 1.00 93.81 84 LYS A C 1
ATOM 628 O O . LYS A 1 84 ? -9.955 -1.472 9.667 1.00 93.81 84 LYS A O 1
ATOM 633 N N . ASP A 1 85 ? -11.142 0.427 9.951 1.00 94.44 85 ASP A N 1
ATOM 634 C CA . ASP A 1 85 ? -12.009 0.315 8.768 1.00 94.44 85 ASP A CA 1
ATOM 635 C C . ASP A 1 85 ? -11.729 1.428 7.740 1.00 94.44 85 ASP A C 1
ATOM 637 O O . ASP A 1 85 ? -12.450 1.559 6.752 1.00 94.44 85 ASP A O 1
ATOM 641 N N . VAL A 1 86 ? -10.698 2.247 7.976 1.00 95.06 86 VAL A N 1
ATOM 642 C CA . VAL A 1 86 ? -10.326 3.356 7.094 1.00 95.06 86 VAL A CA 1
ATOM 643 C C . VAL A 1 86 ? -9.536 2.822 5.903 1.00 95.06 86 VAL A C 1
ATOM 645 O O . VAL A 1 86 ? -8.674 1.954 6.042 1.00 95.06 86 VAL A O 1
ATOM 648 N N . THR A 1 87 ? -9.845 3.335 4.714 1.00 95.94 87 THR A N 1
ATOM 649 C CA . THR A 1 87 ? -9.191 2.947 3.464 1.00 95.94 87 THR A CA 1
ATOM 650 C C . THR A 1 87 ? -9.040 4.142 2.537 1.00 95.94 87 THR A C 1
ATOM 652 O O . THR A 1 87 ? -9.942 4.982 2.528 1.00 95.94 87 THR A O 1
ATOM 655 N N . PRO A 1 88 ? -7.992 4.181 1.697 1.00 95.69 88 PRO A N 1
ATOM 656 C CA . PRO A 1 88 ? -7.865 5.218 0.688 1.00 95.69 88 PRO A CA 1
ATOM 657 C C . PRO A 1 88 ? -8.986 5.137 -0.350 1.00 95.69 88 PRO A C 1
ATOM 659 O O . PRO A 1 88 ? -9.522 4.062 -0.643 1.00 95.69 88 PRO A O 1
ATOM 662 N N . THR A 1 89 ? -9.328 6.293 -0.904 1.00 96.94 89 THR A N 1
ATOM 663 C CA . THR A 1 89 ? -10.395 6.479 -1.895 1.00 96.94 89 THR A CA 1
ATOM 664 C C . THR A 1 89 ? -9.863 6.946 -3.240 1.00 96.94 89 THR A C 1
ATOM 666 O O . THR A 1 89 ? -10.591 6.915 -4.232 1.00 96.94 89 THR A O 1
ATOM 669 N N . GLU A 1 90 ? -8.598 7.354 -3.292 1.00 96.00 90 GLU A N 1
ATOM 670 C CA . GLU A 1 90 ? -7.988 8.007 -4.445 1.00 96.00 90 GLU A CA 1
ATOM 671 C C . GLU A 1 90 ? -6.557 7.507 -4.632 1.00 96.00 90 GLU A C 1
ATOM 673 O O . GLU A 1 90 ? -5.899 7.106 -3.669 1.00 96.00 90 GLU A O 1
ATOM 678 N N . VAL A 1 91 ? -6.093 7.533 -5.875 1.00 94.25 91 VAL A N 1
ATOM 679 C CA . VAL A 1 91 ? -4.677 7.433 -6.224 1.00 94.25 91 VAL A CA 1
ATOM 680 C C . VAL A 1 91 ? -4.257 8.719 -6.916 1.00 94.25 91 VAL A C 1
ATOM 682 O O . VAL A 1 91 ? -5.014 9.244 -7.743 1.00 94.25 91 VAL A O 1
ATOM 685 N N . HIS A 1 92 ? -3.062 9.196 -6.599 1.00 92.06 92 HIS A N 1
ATOM 686 C CA . HIS A 1 92 ? -2.438 10.318 -7.276 1.00 92.06 92 HIS A CA 1
ATOM 687 C C . HIS A 1 92 ? -1.015 9.940 -7.710 1.00 92.06 92 HIS A C 1
ATOM 689 O O . HIS A 1 92 ? -0.350 9.119 -7.081 1.00 92.06 92 HIS A O 1
ATOM 695 N N . TRP A 1 93 ? -0.591 10.442 -8.868 1.00 88.75 93 TRP A N 1
ATOM 696 C CA . TRP A 1 93 ? 0.708 10.161 -9.462 1.00 88.75 93 TRP A CA 1
ATOM 697 C C . TRP A 1 93 ? 1.603 11.385 -9.438 1.00 88.75 93 TRP A C 1
ATOM 699 O O . TRP A 1 93 ? 1.260 12.468 -9.913 1.00 88.75 93 TRP A O 1
ATOM 709 N N . HIS A 1 94 ? 2.824 11.163 -8.967 1.00 83.31 94 HIS A N 1
ATOM 710 C CA . HIS A 1 94 ? 3.884 12.149 -9.013 1.00 83.31 94 HIS A CA 1
ATOM 711 C C . HIS A 1 94 ? 4.928 11.749 -10.056 1.00 83.31 94 HIS A C 1
ATOM 713 O O . HIS A 1 94 ? 5.538 10.682 -9.950 1.00 83.31 94 HIS A O 1
ATOM 719 N N . GLU A 1 95 ? 5.198 12.662 -10.996 1.00 74.56 95 GLU A N 1
ATOM 720 C CA . GLU A 1 95 ? 6.095 12.509 -12.161 1.00 74.56 95 GLU A CA 1
ATOM 721 C C . GLU A 1 95 ? 7.486 11.911 -11.826 1.00 74.56 95 GLU A C 1
ATOM 723 O O . GLU A 1 95 ? 8.129 11.311 -12.683 1.00 74.56 95 GLU A O 1
ATOM 728 N N . TRP A 1 96 ? 7.956 12.018 -10.575 1.00 72.56 96 TRP A N 1
ATOM 729 C CA . TRP A 1 96 ? 9.301 11.586 -10.154 1.00 72.56 96 TRP A CA 1
ATOM 730 C C . TRP A 1 96 ? 9.342 10.636 -8.953 1.00 72.56 96 TRP A C 1
ATOM 732 O O . TRP A 1 96 ? 10.439 10.240 -8.538 1.00 72.56 96 TRP A O 1
ATOM 742 N N . CYS A 1 97 ? 8.186 10.300 -8.378 1.00 75.75 97 CYS A N 1
ATOM 743 C CA . CYS A 1 97 ? 8.099 9.645 -7.067 1.00 75.75 97 CYS A CA 1
ATOM 744 C C . CYS A 1 97 ? 7.371 8.306 -7.132 1.00 75.75 97 CYS A C 1
ATOM 746 O O . CYS A 1 97 ? 7.812 7.357 -6.484 1.00 75.75 97 CYS A O 1
ATOM 748 N N . GLY A 1 98 ? 6.348 8.217 -7.985 1.00 82.56 98 GLY A N 1
ATOM 749 C CA . GLY A 1 98 ? 5.423 7.095 -8.037 1.00 82.56 98 GLY A CA 1
ATOM 750 C C . GLY A 1 98 ? 4.024 7.488 -7.570 1.00 82.56 98 GLY A C 1
ATOM 751 O O . GLY A 1 98 ? 3.741 8.683 -7.432 1.00 82.56 98 GLY A O 1
ATOM 752 N N . PRO A 1 99 ? 3.147 6.494 -7.363 1.00 87.75 99 PRO A N 1
ATOM 753 C CA . PRO A 1 99 ? 1.802 6.734 -6.889 1.00 87.75 99 PRO A CA 1
ATOM 754 C C . PRO A 1 99 ? 1.756 6.882 -5.367 1.00 87.75 99 PRO A C 1
ATOM 756 O O . PRO A 1 99 ? 2.542 6.279 -4.630 1.00 87.75 99 PRO A O 1
ATOM 759 N N . ASP A 1 100 ? 0.748 7.585 -4.886 1.00 89.25 100 ASP A N 1
ATOM 760 C CA . ASP A 1 100 ? 0.316 7.572 -3.500 1.00 89.25 100 ASP A CA 1
ATOM 761 C C . ASP A 1 100 ? -1.196 7.327 -3.413 1.00 89.25 100 ASP A C 1
ATOM 763 O O . ASP A 1 100 ? -1.952 7.493 -4.371 1.00 89.25 100 ASP A O 1
ATOM 767 N N . LEU A 1 101 ? -1.633 6.818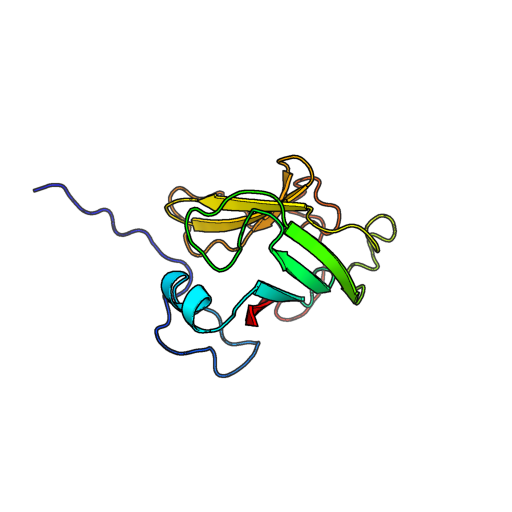 -2.266 1.00 92.81 101 LEU A N 1
ATOM 768 C CA . LEU A 1 101 ? -3.029 6.548 -1.962 1.00 92.81 101 LEU A CA 1
ATOM 769 C C . LEU A 1 101 ? -3.511 7.585 -0.966 1.00 92.81 101 LEU A C 1
ATOM 771 O O . LEU A 1 101 ? -2.882 7.760 0.080 1.00 92.81 101 LEU A O 1
ATOM 775 N N . GLN A 1 102 ? -4.652 8.201 -1.253 1.00 93.56 102 GLN A N 1
ATOM 776 C CA . GLN A 1 102 ? -5.155 9.342 -0.496 1.00 93.56 102 GLN A CA 1
ATOM 777 C C . GLN A 1 102 ? -6.605 9.159 -0.030 1.00 93.56 102 GLN A C 1
ATOM 779 O O . GLN A 1 102 ? -7.366 8.345 -0.570 1.00 93.56 102 GLN A O 1
ATOM 784 N N . ILE A 1 103 ? -6.973 9.942 0.985 1.00 94.31 103 ILE A N 1
ATOM 785 C CA . ILE A 1 103 ? -8.345 10.217 1.423 1.00 94.31 103 ILE A CA 1
ATOM 786 C C . ILE A 1 103 ? -8.539 11.732 1.393 1.00 94.31 103 ILE A C 1
ATOM 788 O O . ILE A 1 103 ? -7.850 12.445 2.120 1.00 94.31 103 ILE A O 1
ATOM 792 N N . ASP A 1 104 ? -9.462 12.224 0.568 1.00 90.62 104 ASP A N 1
ATOM 793 C CA . ASP A 1 104 ? -9.794 13.649 0.453 1.00 90.62 104 ASP A CA 1
ATOM 794 C C . ASP A 1 104 ? -8.542 14.536 0.260 1.00 90.62 104 ASP A C 1
ATOM 796 O O . ASP A 1 104 ? -8.365 15.563 0.923 1.00 90.62 104 ASP A O 1
ATOM 800 N N . GLY A 1 105 ? -7.631 14.110 -0.624 1.00 87.88 105 GLY A N 1
ATOM 801 C CA . GLY A 1 105 ? -6.373 14.813 -0.915 1.00 87.88 105 GLY A CA 1
ATOM 802 C C . GLY A 1 105 ? -5.280 14.690 0.155 1.00 87.88 105 GLY A C 1
ATOM 803 O O . GLY A 1 105 ? -4.316 15.453 0.132 1.00 87.88 105 GLY A O 1
ATOM 804 N N . THR A 1 106 ? -5.448 13.789 1.126 1.00 89.62 106 THR A N 1
ATOM 805 C CA . THR A 1 106 ? -4.501 13.569 2.223 1.00 89.62 106 THR A CA 1
ATOM 806 C C . THR A 1 106 ? -3.912 12.162 2.178 1.00 89.62 106 THR A C 1
ATOM 808 O O . THR A 1 106 ? -4.650 11.180 2.086 1.00 89.62 106 THR A O 1
ATOM 811 N N . ASP A 1 107 ? -2.590 12.055 2.300 1.00 87.31 107 ASP A N 1
ATOM 812 C CA . ASP A 1 107 ? -1.868 10.789 2.184 1.00 87.31 107 ASP A CA 1
ATOM 813 C C . ASP A 1 107 ? -2.303 9.753 3.237 1.00 87.31 107 ASP A C 1
ATOM 815 O O . ASP A 1 107 ? -2.268 9.981 4.453 1.00 87.31 107 ASP A O 1
ATOM 819 N N . TYR A 1 108 ? -2.656 8.568 2.743 1.00 90.31 108 TYR A N 1
ATOM 820 C CA . TYR A 1 108 ? -2.797 7.325 3.500 1.00 90.31 108 TYR A CA 1
ATOM 821 C C . TYR A 1 108 ? -1.522 6.478 3.370 1.00 90.31 108 TYR A C 1
ATOM 823 O O . TYR A 1 108 ? -1.006 5.949 4.359 1.00 90.31 108 TYR A O 1
ATOM 831 N N . LEU A 1 109 ? -1.002 6.351 2.144 1.00 88.75 109 LEU A N 1
ATOM 832 C CA . LEU A 1 109 ? 0.195 5.571 1.842 1.00 88.75 109 LEU A CA 1
ATOM 833 C C . LEU A 1 109 ? 0.929 6.125 0.626 1.00 88.75 109 LEU A C 1
ATOM 835 O O . LEU A 1 109 ? 0.333 6.230 -0.437 1.00 88.75 109 LEU A O 1
ATOM 839 N N . GLN A 1 110 ? 2.231 6.353 0.749 1.00 84.62 110 GLN A N 1
ATOM 840 C CA . GLN A 1 110 ? 3.057 6.857 -0.346 1.00 84.62 110 GLN A CA 1
ATOM 841 C C . GLN A 1 110 ? 4.078 5.812 -0.824 1.00 84.62 110 GLN A C 1
ATOM 843 O O . GLN A 1 110 ? 4.837 5.265 -0.017 1.00 84.62 110 GLN A O 1
ATOM 848 N N . PHE A 1 111 ? 4.128 5.544 -2.135 1.00 78.94 111 PHE A N 1
ATOM 849 C CA . PHE A 1 111 ? 5.080 4.610 -2.753 1.00 78.94 111 PHE A CA 1
ATOM 850 C C . PHE A 1 111 ? 6.273 5.345 -3.376 1.00 78.94 111 PHE A C 1
ATOM 852 O O . PHE A 1 111 ? 6.541 5.225 -4.570 1.00 78.94 111 PHE A O 1
ATOM 859 N N . ASP A 1 112 ? 7.009 6.096 -2.558 1.00 71.69 112 ASP A N 1
ATOM 860 C CA . ASP A 1 112 ? 8.141 6.892 -3.033 1.00 71.69 112 ASP A CA 1
ATOM 861 C C . ASP A 1 112 ? 9.386 6.047 -3.324 1.00 71.69 112 ASP A C 1
ATOM 863 O O . ASP A 1 112 ? 9.967 5.414 -2.437 1.00 71.69 112 ASP A O 1
ATOM 867 N N . ALA A 1 113 ? 9.869 6.114 -4.565 1.00 59.25 113 ALA A N 1
ATOM 868 C CA . ALA A 1 113 ? 11.159 5.536 -4.954 1.00 59.25 113 ALA A CA 1
ATOM 869 C C . ALA A 1 113 ? 12.335 6.535 -4.844 1.00 59.25 113 ALA A C 1
ATOM 871 O O . ALA A 1 113 ? 13.507 6.136 -4.837 1.00 59.25 113 ALA A O 1
ATOM 872 N N . ASN A 1 114 ? 12.056 7.841 -4.756 1.00 62.12 114 ASN A N 1
ATOM 873 C CA . ASN A 1 114 ? 13.041 8.909 -4.936 1.00 62.12 114 ASN A CA 1
ATOM 874 C C . ASN A 1 114 ? 13.079 9.883 -3.749 1.00 62.12 114 ASN A C 1
ATOM 876 O O . ASN A 1 114 ? 12.079 10.154 -3.103 1.00 62.12 114 ASN A O 1
ATOM 880 N N . SER A 1 115 ? 14.268 10.409 -3.451 1.00 54.97 115 SER A N 1
ATOM 881 C CA . SER A 1 115 ? 14.504 11.351 -2.350 1.00 54.97 115 SER A CA 1
ATOM 882 C C . SER A 1 115 ? 14.671 12.807 -2.783 1.00 54.97 115 SER A C 1
ATOM 884 O O . SER A 1 115 ? 14.862 13.679 -1.936 1.00 54.97 115 SER A O 1
ATOM 886 N N . VAL A 1 116 ? 14.629 13.076 -4.091 1.00 55.00 116 VAL A N 1
ATOM 887 C CA . VAL A 1 116 ? 14.821 14.405 -4.677 1.00 55.00 116 VAL A CA 1
ATOM 888 C C . VAL A 1 116 ? 13.542 14.813 -5.400 1.00 55.00 116 VAL A C 1
ATOM 890 O O . VAL A 1 116 ? 13.155 14.160 -6.363 1.00 55.00 116 VAL A O 1
ATOM 893 N N . GLY A 1 117 ? 12.904 15.896 -4.947 1.00 56.03 117 GLY A N 1
ATOM 894 C CA . GLY A 1 117 ? 11.657 16.416 -5.531 1.00 56.03 117 GLY A CA 1
ATOM 895 C C . GLY A 1 117 ? 10.376 15.747 -5.020 1.00 56.03 117 GLY A C 1
ATOM 896 O O . GLY A 1 117 ? 9.293 16.233 -5.323 1.00 56.03 117 GLY A O 1
ATOM 897 N N . CYS A 1 118 ? 10.511 14.694 -4.216 1.00 65.94 118 CYS A N 1
ATOM 898 C CA . CYS A 1 118 ? 9.424 13.991 -3.535 1.00 65.94 118 CYS A CA 1
ATOM 899 C C . CYS A 1 118 ? 9.369 14.400 -2.063 1.00 65.94 118 CYS A C 1
ATOM 901 O O . CYS A 1 118 ? 10.379 14.867 -1.520 1.00 65.94 118 CYS A O 1
ATOM 903 N N . ASN A 1 119 ? 8.211 14.232 -1.419 1.00 59.00 119 ASN A N 1
ATOM 904 C CA . ASN A 1 119 ? 8.106 14.446 0.020 1.00 59.00 119 ASN A CA 1
ATOM 905 C C . ASN A 1 119 ? 9.097 13.497 0.729 1.00 59.00 119 ASN A C 1
ATOM 907 O O . ASN A 1 119 ? 8.997 12.285 0.568 1.00 59.00 119 ASN A O 1
ATOM 911 N N . PRO A 1 120 ? 10.116 13.988 1.464 1.00 51.38 120 PRO A N 1
ATOM 912 C CA . PRO A 1 120 ? 11.150 13.116 2.028 1.00 51.38 120 PRO A CA 1
ATOM 913 C C . PRO A 1 120 ? 10.618 12.148 3.093 1.00 51.38 120 PRO A C 1
ATOM 915 O O . PRO A 1 120 ? 11.342 11.233 3.506 1.00 51.38 120 PRO A O 1
ATOM 918 N N . THR A 1 121 ? 9.400 12.380 3.568 1.00 56.59 121 THR A N 1
ATOM 919 C CA . THR A 1 121 ? 8.711 11.611 4.588 1.00 56.59 121 THR A CA 1
ATOM 920 C C . THR A 1 121 ? 7.689 10.708 3.915 1.00 56.59 121 THR A C 1
ATOM 922 O O . THR A 1 121 ? 6.632 11.143 3.485 1.00 56.59 121 THR A O 1
ATOM 925 N N . CYS A 1 122 ? 8.008 9.416 3.821 1.00 63.69 122 CYS A N 1
ATOM 926 C CA . CYS A 1 122 ? 7.023 8.431 3.396 1.00 63.69 122 CYS A CA 1
ATOM 927 C C . CYS A 1 122 ? 5.852 8.456 4.389 1.00 63.69 122 CYS A C 1
ATOM 929 O O . CYS A 1 122 ? 6.042 8.106 5.560 1.00 63.69 122 CYS A O 1
ATOM 931 N N . THR A 1 123 ? 4.660 8.844 3.938 1.00 73.44 123 THR A N 1
ATOM 932 C CA . THR A 1 123 ? 3.468 8.779 4.784 1.00 73.44 123 THR A CA 1
ATOM 933 C C . THR A 1 123 ? 2.968 7.341 4.877 1.00 73.44 123 THR A C 1
ATOM 935 O O . THR A 1 123 ? 2.692 6.684 3.873 1.00 73.44 123 THR A O 1
ATOM 938 N N . TRP A 1 124 ? 2.847 6.865 6.115 1.00 80.62 124 TRP A N 1
ATOM 939 C CA . TRP A 1 124 ? 2.199 5.609 6.483 1.00 80.62 124 TRP A CA 1
ATOM 940 C C . TRP A 1 124 ? 1.184 5.939 7.578 1.00 80.62 124 TRP A C 1
ATOM 942 O O . TRP A 1 124 ? 1.512 5.871 8.764 1.00 80.62 124 TRP A O 1
ATOM 952 N N . ASP A 1 125 ? -0.018 6.356 7.177 1.00 88.12 125 ASP A N 1
ATOM 953 C CA . ASP A 1 125 ? -1.086 6.767 8.090 1.00 88.12 125 ASP A CA 1
ATOM 954 C C . ASP A 1 125 ? -2.339 5.905 7.848 1.00 88.12 125 ASP A C 1
ATOM 956 O O . ASP A 1 125 ? -3.090 6.155 6.904 1.00 88.12 125 ASP A O 1
ATOM 960 N N . PRO A 1 126 ? -2.628 4.910 8.709 1.00 87.06 126 PRO A N 1
ATOM 961 C CA . PRO A 1 126 ? -3.784 4.032 8.579 1.00 87.06 126 PRO A CA 1
ATOM 962 C C . PRO A 1 126 ? -5.109 4.793 8.705 1.00 87.06 126 PRO A C 1
ATOM 964 O O . PRO A 1 126 ? -6.160 4.206 8.477 1.00 87.06 126 PRO A O 1
ATOM 967 N N . CYS A 1 127 ? -5.082 6.070 9.087 1.00 91.00 127 CYS A N 1
ATOM 968 C CA . CYS A 1 127 ? -6.244 6.936 9.211 1.00 91.00 127 CYS A CA 1
ATOM 969 C C . CYS A 1 127 ? -6.391 7.917 8.038 1.00 91.00 127 CYS A C 1
ATOM 971 O O . CYS A 1 127 ? -7.399 8.618 7.992 1.00 91.00 127 CYS A O 1
ATOM 973 N N . GLY A 1 128 ? -5.401 8.001 7.138 1.00 87.31 128 GLY A N 1
ATOM 974 C CA . GLY A 1 128 ? -5.382 8.926 5.998 1.00 87.31 128 GLY A CA 1
ATOM 975 C C . GLY A 1 128 ? -5.503 10.401 6.382 1.00 87.31 128 GLY A C 1
ATOM 976 O O . GLY A 1 128 ? -6.231 11.150 5.743 1.00 87.31 128 GLY A O 1
ATOM 977 N N . GLN A 1 129 ? -4.842 10.816 7.465 1.00 88.19 129 GLN A N 1
ATOM 978 C CA . GLN A 1 129 ? -4.812 12.200 7.949 1.00 88.19 129 GLN A CA 1
ATOM 979 C C . GLN A 1 129 ? -3.447 12.867 7.713 1.00 88.19 129 GLN A C 1
ATOM 981 O O . GLN A 1 129 ? -3.178 13.923 8.291 1.00 88.19 129 GLN A O 1
ATOM 986 N N . GLY A 1 130 ? -2.578 12.259 6.895 1.00 81.12 130 GLY A N 1
ATOM 987 C CA . GLY A 1 130 ? -1.272 12.814 6.548 1.00 81.12 130 GLY A CA 1
ATOM 988 C C . GLY A 1 130 ? -0.308 12.805 7.732 1.00 81.12 130 GLY A C 1
ATOM 989 O O . GLY A 1 130 ? 0.625 13.605 7.791 1.00 81.12 130 GLY A O 1
ATOM 990 N N . GLN A 1 131 ? -0.548 11.951 8.735 1.00 82.31 131 GLN A N 1
ATOM 991 C CA . GLN A 1 131 ? 0.302 11.865 9.914 1.00 82.31 131 GLN A CA 1
ATOM 992 C C . GLN A 1 131 ? 1.422 10.851 9.718 1.00 82.31 131 GLN A C 1
ATOM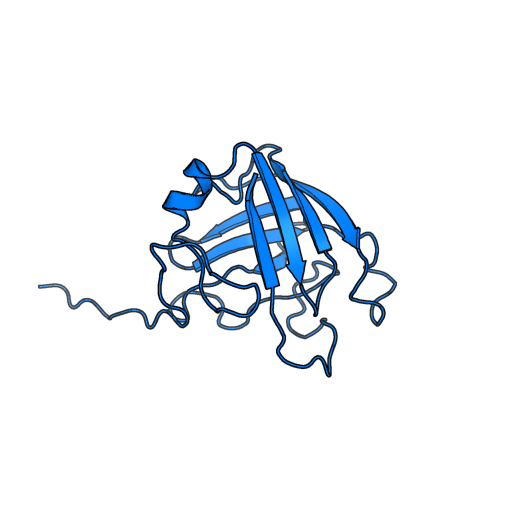 994 O O . GLN A 1 131 ? 1.297 9.672 10.038 1.00 82.31 131 GLN A O 1
ATOM 999 N N . GLU A 1 132 ? 2.583 11.361 9.321 1.00 75.88 132 GLU A N 1
ATOM 1000 C CA . GLU A 1 132 ? 3.808 10.601 9.042 1.00 75.88 132 GLU A CA 1
ATOM 1001 C C . GLU A 1 132 ? 4.282 9.682 10.179 1.00 75.88 132 GLU A C 1
ATOM 1003 O O . GLU A 1 132 ? 5.082 8.781 9.958 1.00 75.88 132 GLU A O 1
ATOM 1008 N N . THR A 1 133 ? 3.842 9.903 11.421 1.00 76.38 133 THR A N 1
ATOM 1009 C CA . THR A 1 133 ? 4.278 9.117 12.587 1.00 76.38 133 THR A CA 1
ATOM 1010 C C . THR A 1 133 ? 3.263 8.077 13.044 1.00 76.38 133 THR A C 1
ATOM 1012 O O . THR A 1 133 ? 3.578 7.309 13.962 1.00 76.38 133 THR A O 1
ATOM 1015 N N . ARG A 1 134 ? 2.084 8.010 12.421 1.00 85.12 134 ARG A N 1
ATOM 1016 C CA . ARG A 1 134 ? 0.963 7.191 12.882 1.00 85.12 134 ARG A CA 1
ATOM 1017 C C . ARG A 1 134 ? 1.018 5.771 12.315 1.00 85.12 134 ARG A C 1
ATOM 1019 O O . ARG A 1 134 ? 0.136 5.337 11.608 1.00 85.12 134 ARG A O 1
ATOM 1026 N N . TYR A 1 135 ? 2.042 5.008 12.665 1.00 86.00 135 TYR A N 1
ATOM 1027 C CA . TYR A 1 135 ? 2.195 3.602 12.265 1.00 86.00 135 TYR A CA 1
ATOM 1028 C C . TYR A 1 135 ? 2.662 2.755 13.451 1.00 86.00 135 TYR A C 1
ATOM 1030 O O . TYR A 1 135 ? 3.159 3.303 14.442 1.00 86.00 135 TYR A O 1
ATOM 1038 N N . VAL A 1 136 ? 2.514 1.428 13.363 1.00 89.00 136 VAL A N 1
ATOM 1039 C CA . VAL A 1 136 ? 2.915 0.514 14.449 1.00 89.00 136 VAL A CA 1
ATOM 1040 C C . VAL A 1 136 ? 4.419 0.628 14.705 1.00 89.00 136 VAL A C 1
ATOM 1042 O O . VAL A 1 136 ? 5.231 0.519 13.785 1.00 89.00 136 VAL A O 1
ATOM 1045 N N . LYS A 1 137 ? 4.805 0.867 15.961 1.00 89.56 137 LYS A N 1
ATOM 1046 C CA . LYS A 1 137 ? 6.208 1.028 16.376 1.00 89.56 137 LYS A CA 1
ATOM 1047 C C . LYS A 1 137 ? 6.778 -0.276 16.928 1.00 89.56 137 LYS A C 1
ATOM 1049 O O . LYS A 1 137 ? 6.042 -1.173 17.317 1.00 89.56 137 LYS A O 1
ATOM 1054 N N . GLY A 1 138 ? 8.108 -0.353 17.007 1.00 89.56 138 GLY A N 1
ATOM 1055 C CA . GLY A 1 138 ? 8.795 -1.508 17.598 1.00 89.56 138 GLY A CA 1
ATOM 1056 C C . GLY A 1 138 ? 8.691 -2.786 16.762 1.00 89.56 138 GLY A C 1
ATOM 1057 O O . GLY A 1 138 ? 8.852 -3.874 17.302 1.00 89.56 138 GLY A O 1
ATOM 1058 N N . VAL A 1 139 ? 8.400 -2.652 15.466 1.00 88.81 139 VAL A N 1
ATOM 1059 C CA . VAL A 1 139 ? 8.373 -3.760 14.510 1.00 88.81 139 VAL A CA 1
ATOM 1060 C C . VAL A 1 139 ? 9.775 -3.959 13.947 1.00 88.81 139 VAL A C 1
ATOM 1062 O O . VAL A 1 139 ? 10.376 -3.016 13.425 1.00 88.81 139 VAL A O 1
ATOM 1065 N N . ASP A 1 140 ? 10.283 -5.184 14.038 1.00 90.50 140 ASP A N 1
ATOM 1066 C CA . ASP A 1 140 ? 11.541 -5.558 13.402 1.00 90.50 140 ASP A CA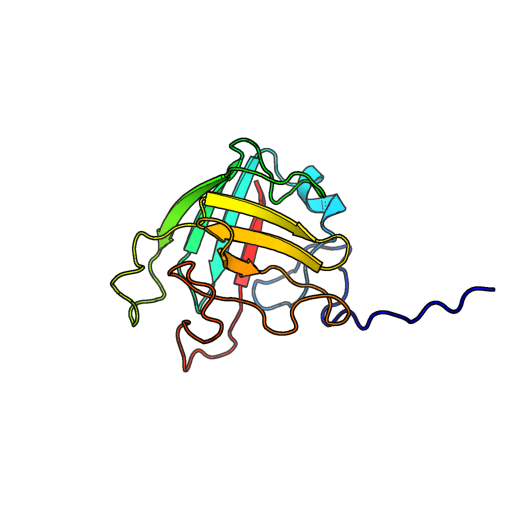 1
ATOM 1067 C C . ASP A 1 140 ? 11.387 -5.508 11.878 1.00 90.50 140 ASP A C 1
ATOM 1069 O O . ASP A 1 140 ? 10.438 -6.061 11.320 1.00 90.50 140 ASP A O 1
ATOM 1073 N N . PHE A 1 141 ? 12.335 -4.842 11.213 1.00 85.75 141 PHE A N 1
ATOM 1074 C CA . PHE A 1 141 ? 12.387 -4.710 9.754 1.00 85.75 141 PHE A CA 1
ATOM 1075 C C . PHE A 1 141 ? 11.051 -4.216 9.139 1.00 85.75 141 PHE A C 1
ATOM 1077 O O . PHE A 1 141 ? 10.335 -4.976 8.479 1.00 85.75 141 PHE A O 1
ATOM 1084 N N . PRO A 1 142 ? 10.660 -2.949 9.373 1.00 85.75 142 PRO A N 1
ATOM 1085 C CA . PRO A 1 142 ? 9.405 -2.407 8.853 1.00 85.75 142 PRO A CA 1
ATOM 1086 C C . PRO A 1 142 ? 9.422 -2.347 7.319 1.00 85.75 142 PRO A C 1
ATOM 1088 O O . PRO A 1 142 ? 10.351 -1.796 6.729 1.00 85.75 142 PRO A O 1
ATOM 1091 N N . HIS A 1 143 ? 8.395 -2.905 6.676 1.00 85.25 143 HIS A N 1
ATOM 1092 C CA . HIS A 1 143 ? 8.278 -2.953 5.217 1.00 85.25 143 HIS A CA 1
ATOM 1093 C C . HIS A 1 143 ? 6.817 -2.999 4.744 1.00 85.25 143 HIS A C 1
ATOM 1095 O O . HIS A 1 143 ? 5.868 -3.202 5.514 1.00 85.25 143 HIS A O 1
ATOM 1101 N N . GLY A 1 144 ? 6.641 -2.815 3.438 1.00 87.19 144 GLY A N 1
ATOM 1102 C CA . GLY A 1 144 ? 5.382 -3.030 2.744 1.00 87.19 144 GLY A CA 1
ATOM 1103 C C . GLY A 1 144 ? 5.614 -3.608 1.353 1.00 87.19 144 GLY A C 1
ATOM 1104 O O . GLY A 1 144 ? 6.667 -3.411 0.752 1.00 87.19 144 GLY A O 1
ATOM 1105 N N . ASN A 1 145 ? 4.620 -4.328 0.851 1.00 89.25 145 ASN A N 1
ATOM 1106 C CA . ASN A 1 145 ? 4.634 -4.991 -0.443 1.00 89.25 145 ASN A CA 1
ATOM 1107 C C . ASN A 1 145 ? 3.350 -4.649 -1.193 1.00 89.25 145 ASN A C 1
ATOM 1109 O O . ASN A 1 145 ? 2.261 -4.651 -0.609 1.00 89.25 145 ASN A O 1
ATOM 1113 N N . VAL A 1 146 ? 3.482 -4.414 -2.496 1.00 89.00 146 VAL A N 1
ATOM 1114 C CA . VAL A 1 146 ? 2.354 -4.252 -3.411 1.00 89.00 146 VAL A CA 1
ATOM 1115 C C . VAL A 1 146 ? 2.269 -5.490 -4.285 1.00 89.00 146 VAL A C 1
ATOM 1117 O O . VAL A 1 146 ? 3.209 -5.835 -4.996 1.00 89.00 146 VAL A O 1
ATOM 1120 N N . TYR A 1 147 ? 1.122 -6.147 -4.229 1.00 89.62 147 TYR A N 1
ATOM 1121 C CA . TYR A 1 147 ? 0.760 -7.258 -5.091 1.00 89.62 147 TYR A CA 1
ATOM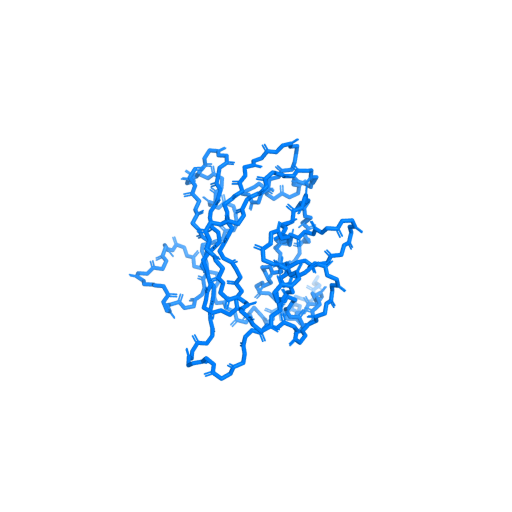 1122 C C . TYR A 1 147 ? -0.207 -6.741 -6.142 1.00 89.62 147 TYR A C 1
ATOM 1124 O O . TYR A 1 147 ? -1.222 -6.154 -5.775 1.00 89.62 147 TYR A O 1
ATOM 1132 N N . VAL A 1 148 ? 0.086 -6.956 -7.421 1.00 87.88 148 VAL A N 1
ATOM 1133 C CA . VAL A 1 148 ? -0.773 -6.537 -8.539 1.00 87.88 148 VAL A CA 1
ATOM 1134 C C . VAL A 1 148 ? -1.408 -7.758 -9.208 1.00 87.88 148 VAL A C 1
ATOM 1136 O O . VAL A 1 148 ? -0.787 -8.822 -9.258 1.00 87.88 148 VAL A O 1
ATOM 1139 N N . ARG A 1 149 ? -2.656 -7.615 -9.662 1.00 80.94 149 ARG A N 1
ATOM 1140 C CA . ARG A 1 149 ? -3.483 -8.654 -10.286 1.00 80.94 149 ARG A CA 1
ATOM 1141 C C . ARG A 1 149 ? -4.461 -8.059 -11.296 1.00 80.94 149 ARG A C 1
ATOM 1143 O O . ARG A 1 149 ? -4.989 -6.945 -11.081 1.00 80.94 149 ARG A O 1
#

Foldseek 3Di:
DDDDPDFPQVFDQDCDADPDQLDDHGHDLQCLVVQAPFKKWKDWQWAFIKIKGDDQADQSDAPRKDFIDMFGPGGNLPVCVVLNTPDFGIWDHDPQFGIFGADPPAGCFGRGRTCPPDDNQTANASNRHNDSPRIDPPDPSTGMDMDHD

Radius of gyration: 15.04 Å; chains: 1; bounding box: 38×34×41 Å